Protein AF-A0AAD3MU53-F1 (afdb_monomer)

Structure (mmCIF, N/CA/C/O backbone):
data_AF-A0AAD3MU53-F1
#
_entry.id   AF-A0AAD3MU53-F1
#
loop_
_atom_site.group_PDB
_atom_site.id
_atom_site.type_symbol
_atom_site.label_atom_id
_atom_site.label_alt_id
_atom_site.label_comp_id
_atom_site.label_asym_id
_atom_site.label_entity_id
_atom_site.label_seq_id
_atom_site.pdbx_PDB_ins_code
_atom_site.Cartn_x
_atom_site.Cartn_y
_atom_site.Cartn_z
_atom_site.occupancy
_atom_site.B_iso_or_equiv
_atom_site.auth_seq_id
_atom_site.auth_comp_id
_atom_site.auth_asym_id
_atom_site.auth_atom_id
_atom_site.pdbx_PDB_model_num
ATOM 1 N N . MET A 1 1 ? -2.033 -19.746 -56.050 1.00 66.75 1 MET A N 1
ATOM 2 C CA . MET A 1 1 ? -1.980 -20.589 -54.837 1.00 66.75 1 MET A CA 1
ATOM 3 C C . MET A 1 1 ? -0.846 -20.120 -53.927 1.00 66.75 1 MET A C 1
ATOM 5 O O . MET A 1 1 ? -1.061 -19.935 -52.740 1.00 66.75 1 MET A O 1
ATOM 9 N N . ASP A 1 2 ? 0.316 -19.811 -54.501 1.00 76.50 2 ASP A N 1
ATOM 10 C CA . ASP A 1 2 ? 1.561 -19.507 -53.780 1.00 76.50 2 ASP A CA 1
ATOM 11 C C . ASP A 1 2 ? 1.562 -18.155 -53.054 1.00 76.50 2 ASP A C 1
ATOM 13 O O . ASP A 1 2 ? 2.028 -18.061 -51.924 1.00 76.50 2 ASP A O 1
ATOM 17 N N . LEU A 1 3 ? 0.964 -17.111 -53.643 1.00 72.00 3 LEU A N 1
ATOM 18 C CA . LEU A 1 3 ? 0.939 -15.770 -53.040 1.00 72.00 3 LEU A CA 1
ATOM 19 C C . LEU A 1 3 ? 0.120 -15.719 -51.735 1.00 72.00 3 LEU A C 1
ATOM 21 O O . LEU A 1 3 ? 0.508 -15.059 -50.777 1.00 72.00 3 LEU A O 1
ATOM 25 N N . LEU A 1 4 ? -0.990 -16.462 -51.683 1.00 71.69 4 LEU A N 1
ATOM 26 C CA . LEU A 1 4 ? -1.831 -16.593 -50.486 1.00 71.69 4 LEU A CA 1
ATOM 27 C C . LEU A 1 4 ? -1.113 -17.367 -49.376 1.00 71.69 4 LEU A C 1
ATOM 29 O O . LEU A 1 4 ? -1.250 -17.038 -48.200 1.00 71.69 4 LEU A O 1
ATOM 33 N N . TRP A 1 5 ? -0.316 -18.365 -49.757 1.00 73.25 5 TRP A N 1
ATOM 34 C CA . TRP A 1 5 ? 0.468 -19.163 -48.824 1.00 73.25 5 TRP A CA 1
ATOM 35 C C . TRP A 1 5 ? 1.605 -18.338 -48.206 1.00 73.25 5 TRP A C 1
ATOM 37 O O . TRP A 1 5 ? 1.772 -18.333 -46.990 1.00 73.25 5 TRP A O 1
ATOM 47 N N . VAL A 1 6 ? 2.307 -17.541 -49.019 1.00 77.50 6 VAL A N 1
ATOM 48 C CA . VAL A 1 6 ? 3.355 -16.614 -48.555 1.00 77.50 6 VAL A CA 1
ATOM 49 C C . VAL A 1 6 ? 2.789 -15.550 -47.609 1.00 77.50 6 VAL A C 1
ATOM 51 O O . VAL A 1 6 ? 3.376 -15.293 -46.559 1.00 77.50 6 VAL A O 1
ATOM 54 N N . LEU A 1 7 ? 1.628 -14.970 -47.931 1.00 73.00 7 LEU A N 1
ATOM 55 C CA . LEU A 1 7 ? 0.955 -13.996 -47.063 1.00 73.00 7 LEU A CA 1
ATOM 56 C C . LEU A 1 7 ? 0.533 -14.619 -45.724 1.00 73.00 7 LEU A C 1
ATOM 58 O O . LEU A 1 7 ? 0.729 -14.010 -44.674 1.00 73.00 7 LEU A O 1
ATOM 62 N N . SER A 1 8 ? 0.014 -15.851 -45.746 1.00 72.50 8 SER A N 1
ATOM 63 C CA . SER A 1 8 ? -0.363 -16.581 -44.531 1.00 72.50 8 SER A CA 1
ATOM 64 C C . SER A 1 8 ? 0.845 -16.885 -43.641 1.00 72.50 8 SER A C 1
ATOM 66 O O . SER A 1 8 ? 0.775 -16.694 -42.429 1.00 72.50 8 SER A O 1
ATOM 68 N N . VAL A 1 9 ? 1.959 -17.338 -44.224 1.00 75.06 9 VAL A N 1
ATOM 69 C CA . VAL A 1 9 ? 3.195 -17.636 -43.481 1.00 75.06 9 VAL A CA 1
ATOM 70 C C . VAL A 1 9 ? 3.800 -16.354 -42.902 1.00 75.06 9 VAL A C 1
ATOM 72 O O . VAL A 1 9 ? 4.197 -16.338 -41.740 1.00 75.06 9 VAL A O 1
ATOM 75 N N . SER A 1 10 ? 3.790 -15.254 -43.662 1.00 72.44 10 SER A N 1
ATOM 76 C CA . SER A 1 10 ? 4.274 -13.949 -43.199 1.00 72.44 10 SER A CA 1
ATOM 77 C C . SER A 1 10 ? 3.490 -13.433 -41.987 1.00 72.44 10 SER A C 1
ATOM 79 O O . SER A 1 10 ? 4.099 -13.018 -41.000 1.00 72.44 10 SER A O 1
ATOM 81 N N . MET A 1 11 ? 2.157 -13.526 -42.002 1.00 66.69 11 MET A N 1
ATOM 82 C CA . MET A 1 11 ? 1.327 -13.089 -40.873 1.00 66.69 11 MET A CA 1
ATOM 83 C C . MET A 1 11 ? 1.555 -13.940 -39.616 1.00 66.69 11 MET A C 1
ATOM 85 O O . MET A 1 11 ? 1.654 -13.388 -38.522 1.00 66.69 11 MET A O 1
ATOM 89 N N . LEU A 1 12 ? 1.735 -15.260 -39.758 1.00 65.00 12 LEU A N 1
ATOM 90 C CA . LEU A 1 12 ? 2.087 -16.124 -38.624 1.00 65.00 12 LEU A CA 1
ATOM 91 C C . LEU A 1 12 ? 3.453 -15.769 -38.018 1.00 65.00 12 LEU A C 1
ATOM 93 O O . LEU A 1 12 ? 3.593 -15.774 -36.796 1.00 65.00 12 LEU A O 1
ATOM 97 N N . THR A 1 13 ? 4.452 -15.430 -38.840 1.00 63.81 13 THR A N 1
ATOM 98 C CA . THR A 1 13 ? 5.784 -15.059 -38.328 1.00 63.81 13 THR A CA 1
ATOM 99 C C . THR A 1 13 ? 5.783 -13.7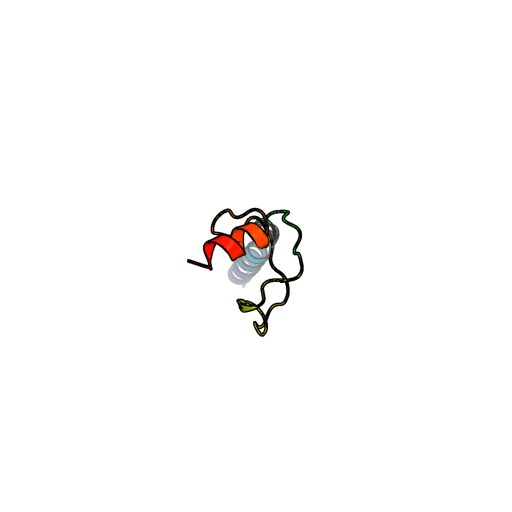49 -37.537 1.00 63.81 13 THR A C 1
ATOM 101 O O . THR A 1 13 ? 6.528 -13.627 -36.568 1.00 63.81 13 THR A O 1
ATOM 104 N N . VAL A 1 14 ? 4.902 -12.802 -37.879 1.00 62.19 14 VAL A N 1
ATOM 105 C CA . VAL A 1 14 ? 4.747 -11.535 -37.144 1.00 62.19 14 VAL A CA 1
ATOM 106 C C . VAL A 1 14 ? 4.127 -11.757 -35.760 1.00 62.19 14 VAL A C 1
ATOM 108 O O . VAL A 1 14 ? 4.551 -11.121 -34.798 1.00 62.19 14 VAL A O 1
ATOM 111 N N . CYS A 1 15 ? 3.179 -12.691 -35.618 1.00 62.72 15 CYS A N 1
ATOM 112 C CA . CYS A 1 15 ? 2.540 -12.980 -34.328 1.00 62.72 15 CYS A CA 1
ATOM 113 C C . CYS A 1 15 ? 3.486 -13.625 -33.299 1.00 62.72 15 CYS A C 1
ATOM 115 O O . CYS A 1 15 ? 3.311 -13.413 -32.102 1.00 62.72 15 CYS A O 1
ATOM 117 N N . VAL A 1 16 ? 4.482 -14.398 -33.745 1.00 61.97 16 VAL A N 1
ATOM 118 C CA . VAL A 1 16 ? 5.445 -15.092 -32.862 1.00 61.97 16 VAL A CA 1
ATOM 119 C C . VAL A 1 16 ? 6.623 -14.189 -32.471 1.00 61.97 16 VAL A C 1
ATOM 121 O O . VAL A 1 16 ? 7.265 -14.414 -31.450 1.00 61.97 16 VAL A O 1
ATOM 124 N N . ALA A 1 17 ? 6.893 -13.139 -33.252 1.00 59.91 17 ALA A N 1
ATOM 125 C CA . ALA A 1 17 ? 7.992 -12.203 -33.020 1.00 59.91 17 ALA A CA 1
ATOM 126 C C . ALA A 1 17 ? 7.673 -11.095 -32.001 1.00 59.91 17 ALA A C 1
ATOM 128 O O . ALA A 1 17 ? 8.509 -10.219 -31.797 1.00 59.91 17 ALA A O 1
ATOM 129 N N . ILE A 1 18 ? 6.497 -11.107 -31.363 1.00 61.44 18 ILE A N 1
ATOM 130 C CA . ILE A 1 18 ? 6.245 -10.253 -30.199 1.00 61.44 18 ILE A CA 1
ATOM 131 C C . ILE A 1 18 ? 6.892 -10.954 -28.996 1.00 61.44 18 ILE A C 1
ATOM 133 O O . ILE A 1 18 ? 6.334 -11.949 -28.525 1.00 61.44 18 ILE A O 1
ATOM 137 N N . PRO A 1 19 ? 8.054 -10.498 -28.482 1.00 60.56 19 PRO A N 1
ATOM 138 C CA . PRO A 1 19 ? 8.565 -11.019 -27.228 1.00 60.56 19 PRO A CA 1
ATOM 139 C C . PRO A 1 19 ? 7.541 -10.688 -26.142 1.00 60.56 19 PRO A C 1
ATOM 141 O O . PRO A 1 19 ? 7.358 -9.531 -25.763 1.00 60.56 19 PRO A O 1
ATOM 144 N N . MET A 1 20 ? 6.872 -11.718 -25.632 1.00 59.19 20 MET A N 1
ATOM 145 C CA . MET A 1 20 ? 6.011 -11.662 -24.447 1.00 59.19 20 MET A CA 1
ATOM 146 C C . MET A 1 20 ? 6.855 -11.483 -23.171 1.00 59.19 20 MET A C 1
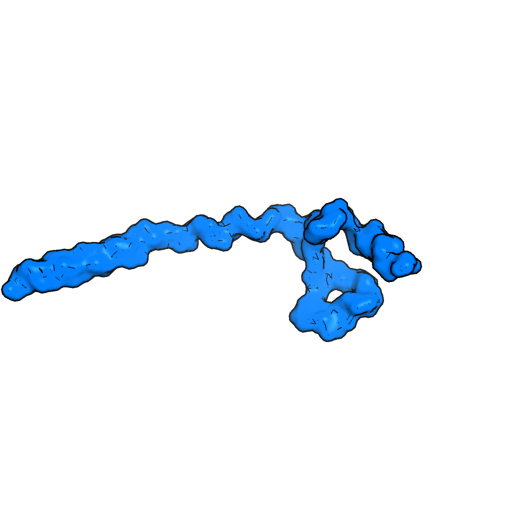ATOM 148 O O . MET A 1 20 ? 6.618 -12.152 -22.174 1.00 59.19 20 MET A O 1
ATOM 152 N N . ASP A 1 21 ? 7.872 -10.621 -23.211 1.00 57.44 21 ASP A N 1
ATOM 153 C CA . ASP A 1 21 ? 8.849 -10.444 -22.130 1.00 57.44 21 ASP A CA 1
ATOM 154 C C . ASP A 1 21 ? 8.870 -9.011 -21.569 1.00 57.44 21 ASP A C 1
ATOM 156 O O . ASP A 1 21 ? 9.510 -8.737 -20.563 1.00 57.44 21 ASP A O 1
ATOM 160 N N . ALA A 1 22 ? 8.114 -8.073 -22.150 1.00 56.66 22 ALA A N 1
ATOM 161 C CA . ALA A 1 22 ? 8.160 -6.667 -21.729 1.00 56.66 22 ALA A CA 1
ATOM 162 C C . ALA A 1 22 ? 7.001 -6.207 -20.820 1.00 56.66 22 ALA A C 1
ATOM 164 O O . ALA A 1 22 ? 6.961 -5.038 -20.445 1.00 56.66 22 ALA A O 1
ATOM 165 N N . ALA A 1 23 ? 6.062 -7.084 -20.441 1.00 53.38 23 ALA A N 1
ATOM 166 C CA . ALA A 1 23 ? 4.958 -6.718 -19.537 1.00 53.38 23 ALA A CA 1
ATOM 167 C C . ALA A 1 23 ? 5.148 -7.190 -18.082 1.00 53.38 23 ALA A C 1
ATOM 169 O O . ALA A 1 23 ? 4.429 -6.735 -17.199 1.00 53.38 23 ALA A O 1
ATOM 170 N N . ALA A 1 24 ? 6.131 -8.052 -17.798 1.00 55.66 24 ALA A N 1
ATOM 171 C CA . ALA A 1 24 ? 6.409 -8.526 -16.436 1.00 55.66 24 ALA A CA 1
ATOM 172 C C . ALA A 1 24 ? 7.351 -7.595 -15.637 1.00 55.66 24 ALA A C 1
ATOM 174 O O . ALA A 1 24 ?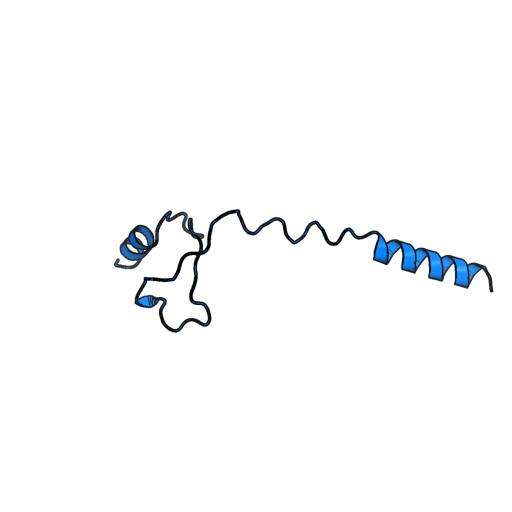 7.728 -7.909 -14.512 1.00 55.66 24 ALA A O 1
ATOM 175 N N . GLY A 1 25 ? 7.745 -6.454 -16.215 1.00 59.78 25 GLY A N 1
ATOM 176 C CA . GLY A 1 25 ? 8.811 -5.584 -15.709 1.00 59.78 25 GLY A CA 1
ATOM 177 C C . GLY A 1 25 ? 8.374 -4.312 -14.974 1.00 59.78 25 GLY A C 1
ATOM 178 O O . GLY A 1 25 ? 9.136 -3.350 -14.968 1.00 59.78 25 GLY A O 1
ATOM 179 N N . SER A 1 26 ? 7.173 -4.235 -14.388 1.00 53.47 26 SER A N 1
ATOM 180 C CA . SER A 1 26 ? 6.788 -3.032 -13.621 1.00 53.47 26 SER A CA 1
ATOM 181 C C . SER A 1 26 ? 5.868 -3.286 -12.426 1.00 53.47 26 SER A C 1
ATOM 183 O O . SER A 1 26 ? 5.056 -2.444 -12.053 1.00 53.47 26 SER A O 1
ATOM 185 N N . HIS A 1 27 ? 6.030 -4.424 -11.759 1.00 55.12 27 HIS A N 1
ATOM 186 C CA . HIS A 1 27 ? 5.862 -4.394 -10.313 1.00 55.12 27 HIS A CA 1
ATOM 187 C C . HIS A 1 27 ? 7.267 -4.212 -9.770 1.00 55.12 27 HIS A C 1
ATOM 189 O O . HIS A 1 27 ? 8.127 -5.078 -9.915 1.00 55.12 27 HIS A O 1
ATOM 195 N N . SER A 1 28 ? 7.531 -3.006 -9.282 1.00 57.38 28 SER A N 1
ATOM 196 C CA . SER A 1 28 ? 8.711 -2.685 -8.498 1.00 57.38 28 SER A CA 1
ATOM 197 C C . SER A 1 28 ? 9.048 -3.837 -7.547 1.00 57.38 28 SER A C 1
ATOM 199 O O . SER A 1 28 ? 8.152 -4.497 -7.028 1.00 57.38 28 SER A O 1
ATOM 201 N N . LEU A 1 29 ? 10.341 -4.083 -7.327 1.00 59.25 29 LEU A N 1
ATOM 202 C CA . LEU A 1 29 ? 10.898 -5.095 -6.413 1.00 59.25 29 LEU A CA 1
ATOM 203 C C . LEU A 1 29 ? 10.550 -4.830 -4.927 1.00 59.25 29 LEU A C 1
ATOM 205 O O . LEU A 1 29 ? 11.375 -5.018 -4.037 1.00 59.25 29 LEU A O 1
ATOM 209 N N . PHE A 1 30 ? 9.350 -4.341 -4.643 1.00 68.44 30 PHE A N 1
ATOM 210 C CA . PHE A 1 30 ? 8.827 -4.120 -3.315 1.00 68.44 30 PHE A CA 1
ATOM 211 C C . PHE A 1 30 ? 8.097 -5.386 -2.881 1.00 68.44 30 PHE A C 1
ATOM 213 O O . PHE A 1 30 ? 7.110 -5.808 -3.482 1.00 68.44 30 PHE A O 1
ATOM 220 N N . THR A 1 31 ? 8.631 -6.024 -1.845 1.00 79.94 31 THR A N 1
ATOM 221 C CA . THR A 1 31 ? 8.027 -7.195 -1.216 1.00 79.94 31 THR A CA 1
ATOM 222 C C . THR A 1 31 ? 6.623 -6.846 -0.724 1.00 79.94 31 THR A C 1
ATOM 224 O O . THR A 1 31 ? 6.437 -5.858 -0.014 1.00 79.94 31 THR A O 1
ATOM 227 N N . CYS A 1 32 ? 5.634 -7.662 -1.085 1.00 90.81 32 CYS A N 1
ATOM 228 C CA . CYS A 1 32 ? 4.304 -7.574 -0.495 1.00 90.81 32 CYS A CA 1
ATOM 229 C C . CYS A 1 32 ? 4.368 -7.974 0.984 1.00 90.81 32 CYS A C 1
ATOM 231 O O . CYS A 1 32 ? 4.848 -9.056 1.319 1.00 90.81 32 CYS A O 1
ATOM 233 N N . GLU A 1 33 ? 3.831 -7.132 1.856 1.00 93.19 33 GLU A N 1
ATOM 234 C CA . GLU A 1 33 ? 3.629 -7.419 3.271 1.00 93.19 33 GLU A CA 1
ATOM 235 C C . GLU A 1 33 ? 2.131 -7.559 3.598 1.00 93.19 33 GLU A C 1
ATOM 237 O O . GLU A 1 33 ? 1.281 -6.991 2.900 1.00 93.19 33 GLU A O 1
ATOM 242 N N . PRO A 1 34 ? 1.762 -8.326 4.640 1.00 95.75 34 PRO A N 1
ATOM 243 C CA . PRO A 1 34 ? 0.374 -8.433 5.080 1.00 95.75 34 PRO A CA 1
ATOM 244 C C . PRO A 1 34 ? -0.208 -7.081 5.509 1.00 95.75 34 PRO A C 1
ATOM 246 O O . PRO A 1 34 ? 0.458 -6.291 6.178 1.00 95.75 34 PRO A O 1
ATOM 249 N N . ILE A 1 35 ? -1.478 -6.834 5.187 1.00 95.69 35 ILE A N 1
ATOM 250 C CA . ILE A 1 35 ? -2.198 -5.636 5.634 1.00 95.69 35 ILE A CA 1
ATOM 251 C C . ILE A 1 35 ? -2.513 -5.748 7.133 1.00 95.69 35 ILE A C 1
ATOM 253 O O . ILE A 1 35 ? -3.278 -6.608 7.568 1.00 95.69 35 ILE A O 1
ATOM 257 N N . THR A 1 36 ? -1.960 -4.830 7.918 1.00 94.38 36 THR A N 1
ATOM 258 C CA . THR A 1 36 ? -2.155 -4.701 9.372 1.00 94.38 36 THR A CA 1
ATOM 259 C C . THR A 1 36 ? -3.170 -3.612 9.737 1.00 94.38 36 THR A C 1
ATOM 261 O O . THR A 1 36 ? -3.709 -3.603 10.845 1.00 94.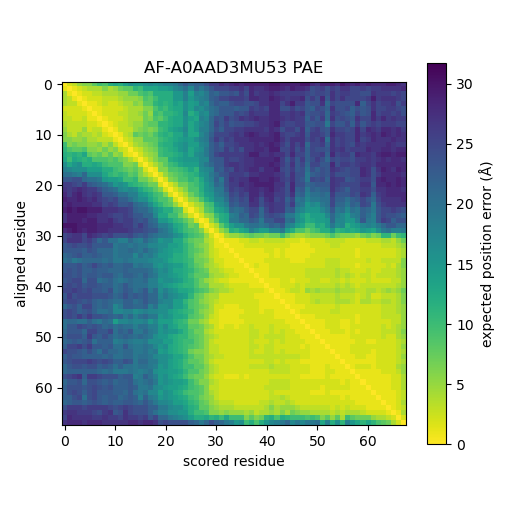38 36 THR A O 1
ATOM 264 N N . LEU A 1 37 ? -3.490 -2.716 8.797 1.00 93.94 37 LEU A N 1
ATOM 265 C CA . LEU A 1 37 ? -4.424 -1.609 9.009 1.00 93.94 37 LEU A CA 1
ATOM 266 C C . LEU A 1 37 ? -5.860 -2.102 9.192 1.00 93.94 37 LEU A C 1
ATOM 268 O O . LEU A 1 37 ? -6.409 -2.792 8.331 1.00 93.94 37 LEU A O 1
ATOM 272 N N . ARG A 1 38 ? -6.502 -1.700 10.298 1.00 92.25 38 ARG A N 1
ATOM 273 C CA . ARG A 1 38 ? -7.879 -2.116 10.632 1.00 92.25 38 ARG A CA 1
ATOM 274 C C . ARG A 1 38 ? -8.913 -1.650 9.605 1.00 92.25 38 ARG A C 1
ATOM 276 O O . ARG A 1 38 ? -9.842 -2.390 9.312 1.00 92.25 38 ARG A O 1
ATOM 283 N N . MET A 1 39 ? -8.739 -0.460 9.036 1.00 91.25 39 MET A N 1
ATOM 284 C CA . MET A 1 39 ? -9.655 0.100 8.031 1.00 91.25 39 MET A CA 1
ATOM 285 C C . MET A 1 39 ? -9.576 -0.587 6.659 1.00 91.25 39 MET A C 1
ATOM 287 O O . MET A 1 39 ? -10.474 -0.424 5.842 1.00 91.25 39 MET A O 1
ATOM 291 N N . CYS A 1 40 ? -8.514 -1.357 6.409 1.00 93.12 40 CYS A N 1
ATOM 292 C CA . CYS A 1 40 ? -8.296 -2.082 5.159 1.00 93.12 40 CYS A CA 1
ATOM 293 C C . CYS A 1 40 ? -8.674 -3.570 5.273 1.00 93.12 40 CYS A C 1
ATOM 295 O O . CYS A 1 40 ? -8.437 -4.343 4.346 1.00 93.12 40 CYS A O 1
ATOM 297 N N . GLN A 1 41 ? -9.247 -3.990 6.406 1.00 94.12 41 GLN A N 1
ATOM 298 C CA . GLN A 1 41 ? -9.724 -5.357 6.603 1.00 94.12 41 GLN A CA 1
ATOM 299 C C . GLN A 1 41 ? -11.009 -5.604 5.800 1.00 94.12 41 GLN A C 1
ATOM 301 O O . GLN A 1 41 ? -11.867 -4.729 5.700 1.00 94.12 41 GLN A O 1
ATOM 306 N N . GLY A 1 42 ? -11.156 -6.809 5.241 1.00 92.81 42 GLY A N 1
ATOM 307 C CA . GLY A 1 42 ? -12.338 -7.198 4.454 1.00 92.81 42 GLY A CA 1
ATOM 308 C C . GLY A 1 42 ? -12.293 -6.812 2.970 1.00 92.81 42 GLY A C 1
ATOM 309 O O . GLY A 1 42 ? -13.268 -7.027 2.254 1.00 92.81 42 GLY A O 1
ATOM 310 N N . LEU A 1 43 ? -11.169 -6.271 2.495 1.00 95.25 43 LEU A N 1
ATOM 311 C CA . LEU A 1 43 ? -10.901 -6.084 1.070 1.00 95.25 43 LEU A CA 1
ATOM 312 C C . LEU A 1 43 ? -10.666 -7.441 0.375 1.00 95.25 43 LEU A C 1
ATOM 314 O O . LEU A 1 43 ? -10.297 -8.416 1.031 1.00 95.25 43 LEU A O 1
ATOM 318 N N . PRO A 1 44 ? -10.824 -7.529 -0.960 1.00 97.50 44 PRO A N 1
ATOM 319 C CA . PRO A 1 44 ? -10.565 -8.763 -1.711 1.00 97.50 44 PRO A CA 1
ATOM 320 C C . PRO A 1 44 ? -9.074 -9.149 -1.774 1.00 97.50 44 PRO A C 1
ATOM 322 O O . PRO A 1 44 ? -8.725 -10.142 -2.409 1.00 97.50 44 PRO A O 1
ATOM 325 N N . TYR A 1 45 ? -8.193 -8.373 -1.138 1.00 94.75 45 TYR A N 1
ATOM 326 C CA . TYR A 1 45 ? -6.755 -8.597 -1.046 1.00 94.75 45 TYR A CA 1
ATOM 327 C C . TYR A 1 45 ? -6.277 -8.427 0.401 1.00 94.75 45 TYR A C 1
ATOM 329 O O . TYR A 1 45 ? -6.840 -7.652 1.171 1.00 94.75 45 TYR A O 1
ATOM 337 N N . ASN A 1 46 ? -5.225 -9.160 0.766 1.00 96.25 46 ASN A N 1
ATOM 338 C CA . ASN A 1 46 ? -4.686 -9.221 2.130 1.00 96.25 46 ASN A CA 1
ATOM 339 C C . ASN A 1 46 ? -3.233 -8.730 2.243 1.00 96.25 46 ASN A C 1
ATOM 341 O O . ASN A 1 46 ? -2.662 -8.756 3.333 1.00 96.25 46 ASN A O 1
ATOM 345 N N . SER A 1 47 ? -2.637 -8.290 1.137 1.00 94.25 47 SER A N 1
ATOM 346 C CA . SER A 1 47 ? -1.252 -7.833 1.075 1.00 94.25 47 SER A CA 1
ATOM 347 C C . SER A 1 47 ? -1.144 -6.487 0.373 1.00 94.25 47 SER A C 1
ATOM 349 O O . SER A 1 47 ? -1.883 -6.217 -0.573 1.00 94.25 47 SER A O 1
ATOM 351 N N . THR A 1 48 ? -0.185 -5.676 0.801 1.00 93.56 48 THR A N 1
ATOM 352 C CA . THR A 1 48 ? 0.179 -4.400 0.181 1.00 93.56 48 THR A CA 1
ATOM 353 C C . THR A 1 48 ? 1.690 -4.332 0.025 1.00 93.56 48 THR A C 1
ATOM 355 O O . THR A 1 48 ? 2.416 -4.964 0.784 1.00 93.56 48 THR A O 1
ATOM 358 N N . PHE A 1 49 ? 2.184 -3.575 -0.946 1.00 92.94 49 PHE A N 1
ATOM 359 C CA . PHE A 1 49 ? 3.604 -3.241 -1.014 1.00 92.94 49 PHE A CA 1
ATOM 360 C C . PHE A 1 49 ? 3.828 -1.834 -0.459 1.00 92.94 49 PHE A C 1
ATOM 362 O O . PHE A 1 49 ? 2.909 -1.008 -0.449 1.00 92.94 49 PHE A O 1
ATOM 369 N N . MET A 1 50 ? 5.057 -1.574 -0.024 1.00 92.25 50 MET A N 1
ATOM 370 C CA . MET A 1 50 ? 5.534 -0.249 0.353 1.00 92.25 50 MET A CA 1
ATOM 371 C C . MET A 1 50 ? 6.824 0.073 -0.424 1.00 92.25 50 MET A C 1
ATOM 373 O O . MET A 1 50 ? 7.617 -0.837 -0.663 1.00 92.25 50 MET A O 1
ATOM 377 N N . PRO A 1 51 ? 7.066 1.334 -0.823 1.00 92.62 51 PRO A N 1
ATOM 378 C CA . PRO A 1 51 ? 6.230 2.498 -0.561 1.00 92.62 51 PRO A CA 1
ATOM 379 C C . PRO A 1 51 ? 4.919 2.477 -1.354 1.00 92.62 51 PRO A C 1
ATOM 381 O O . PRO A 1 51 ? 4.890 2.044 -2.503 1.00 92.62 51 PRO A O 1
ATOM 384 N N . ASN A 1 52 ? 3.827 2.934 -0.739 1.00 91.06 52 ASN A N 1
ATOM 385 C CA . ASN A 1 52 ? 2.533 3.020 -1.421 1.00 91.06 52 ASN A CA 1
ATOM 386 C C . ASN A 1 52 ? 2.496 4.192 -2.429 1.00 91.06 52 ASN A C 1
ATOM 388 O O . ASN A 1 52 ? 3.445 4.963 -2.557 1.00 91.06 52 ASN A O 1
ATOM 392 N N . ILE A 1 53 ? 1.367 4.373 -3.123 1.00 91.44 53 ILE A N 1
ATOM 393 C CA . ILE A 1 53 ? 1.187 5.446 -4.125 1.00 91.44 53 ILE A CA 1
ATOM 394 C C . ILE A 1 53 ? 1.283 6.875 -3.557 1.00 91.44 53 ILE A C 1
ATOM 396 O O . ILE A 1 53 ? 1.439 7.824 -4.319 1.00 91.44 53 ILE A O 1
ATOM 400 N N . LEU A 1 54 ? 1.176 7.031 -2.236 1.00 93.88 54 LEU A N 1
ATOM 401 C CA . LEU A 1 54 ? 1.338 8.298 -1.517 1.00 93.88 54 LEU A CA 1
ATOM 402 C C . LEU A 1 54 ? 2.748 8.448 -0.932 1.00 93.88 54 LEU A C 1
ATOM 404 O O . LEU A 1 54 ? 3.015 9.381 -0.181 1.00 93.88 54 LEU A O 1
ATOM 408 N N . ASN A 1 55 ? 3.659 7.543 -1.293 1.00 91.62 55 ASN A N 1
ATOM 409 C CA . ASN A 1 55 ? 5.057 7.559 -0.894 1.00 91.62 55 ASN A CA 1
ATOM 410 C C . ASN A 1 55 ? 5.288 7.344 0.619 1.00 91.62 55 ASN A C 1
ATOM 412 O O . ASN A 1 55 ? 6.333 7.733 1.144 1.00 91.62 55 ASN A O 1
ATOM 416 N N . HIS A 1 56 ? 4.341 6.705 1.317 1.00 93.88 56 HIS A N 1
ATOM 417 C CA . HIS A 1 56 ? 4.541 6.215 2.685 1.00 93.88 56 HIS A CA 1
ATOM 418 C C . HIS A 1 56 ? 5.345 4.912 2.644 1.00 93.88 56 HIS A C 1
ATOM 420 O O . HIS A 1 56 ? 4.984 4.007 1.896 1.00 93.88 56 HIS A O 1
ATOM 426 N N . TYR A 1 57 ? 6.419 4.816 3.433 1.00 92.12 57 TYR A N 1
ATOM 427 C CA . TYR A 1 57 ? 7.358 3.683 3.410 1.00 92.12 57 TYR A CA 1
ATOM 428 C C . TYR A 1 57 ? 6.946 2.498 4.290 1.00 92.12 57 TYR A C 1
ATOM 430 O O . TYR A 1 57 ? 7.524 1.421 4.169 1.00 92.12 57 TYR A O 1
ATOM 438 N N . ASP A 1 58 ? 5.960 2.685 5.159 1.00 93.19 58 ASP A N 1
ATOM 439 C CA . ASP A 1 58 ? 5.452 1.672 6.072 1.00 93.19 58 ASP A CA 1
ATOM 440 C C . ASP A 1 58 ? 3.964 1.922 6.363 1.00 93.19 58 ASP A C 1
ATOM 442 O O . ASP A 1 58 ? 3.436 3.029 6.182 1.00 93.19 58 ASP A O 1
ATOM 446 N N . GLN A 1 59 ? 3.267 0.878 6.811 1.00 94.88 59 GLN A N 1
ATOM 447 C CA . GLN A 1 59 ? 1.836 0.958 7.101 1.00 94.88 59 GLN A CA 1
ATOM 448 C C . GLN A 1 59 ? 1.511 1.893 8.268 1.00 94.88 59 GLN A C 1
ATOM 450 O O . GLN A 1 59 ? 0.432 2.478 8.269 1.00 94.88 59 GLN A O 1
ATOM 455 N N . GLN A 1 60 ? 2.413 2.092 9.231 1.00 93.31 60 GLN A N 1
ATOM 456 C CA . GLN A 1 60 ? 2.150 2.934 10.398 1.00 93.31 60 GLN A CA 1
ATOM 457 C C . GLN A 1 60 ? 2.167 4.423 10.030 1.00 93.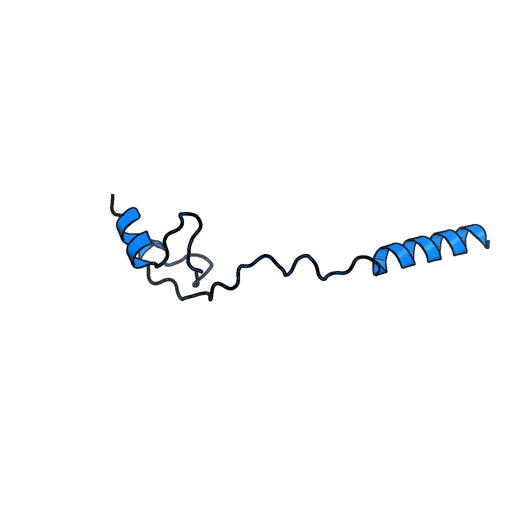31 60 GLN A C 1
ATOM 459 O O . GLN A 1 60 ? 1.270 5.166 10.427 1.00 93.31 60 GLN A O 1
ATOM 464 N N . THR A 1 61 ? 3.116 4.840 9.192 1.00 94.38 61 THR A N 1
ATOM 465 C CA . THR A 1 61 ? 3.141 6.174 8.578 1.00 94.38 61 THR A CA 1
ATOM 466 C C . THR A 1 61 ? 1.886 6.410 7.739 1.00 94.38 61 THR A C 1
ATOM 468 O O . THR A 1 61 ? 1.278 7.478 7.814 1.00 94.38 61 THR A O 1
ATOM 471 N N . ALA A 1 62 ? 1.449 5.399 6.979 1.00 94.25 62 ALA A N 1
ATOM 472 C CA . ALA A 1 62 ? 0.205 5.488 6.225 1.00 94.25 62 ALA A CA 1
ATOM 473 C C . ALA A 1 62 ? -1.032 5.610 7.130 1.00 94.25 62 ALA A C 1
ATOM 475 O O . ALA A 1 62 ? -1.912 6.403 6.814 1.00 94.25 62 ALA A O 1
ATOM 476 N N . ALA A 1 63 ? -1.086 4.882 8.250 1.00 93.44 63 ALA A N 1
ATOM 477 C CA . ALA A 1 63 ? -2.180 4.957 9.218 1.00 93.44 63 ALA A CA 1
ATOM 478 C C . ALA A 1 63 ? -2.318 6.359 9.816 1.00 93.44 63 ALA A C 1
ATOM 480 O O . ALA A 1 63 ? -3.407 6.922 9.802 1.00 93.44 63 ALA A O 1
ATOM 481 N N . LEU A 1 64 ? -1.202 6.946 10.263 1.00 93.12 64 LEU A N 1
ATOM 482 C CA . LEU A 1 64 ? -1.180 8.281 10.862 1.00 93.12 64 LEU A CA 1
ATOM 483 C C . LEU A 1 64 ? -1.742 9.347 9.909 1.00 93.12 64 LEU A C 1
ATOM 485 O O . LEU A 1 64 ? -2.448 10.256 10.335 1.00 93.12 64 LEU A O 1
ATOM 489 N N . ALA A 1 65 ? -1.471 9.217 8.609 1.00 90.62 65 ALA A N 1
ATOM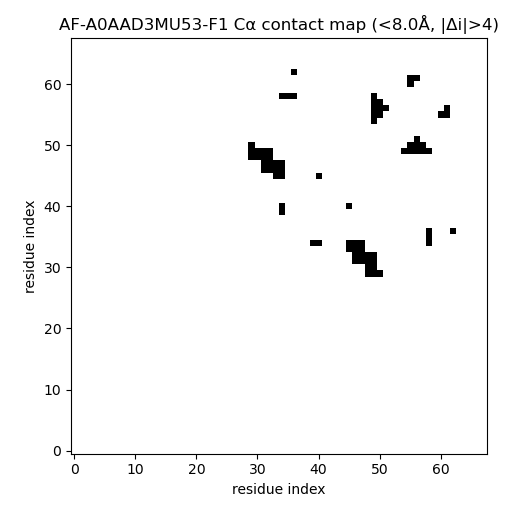 490 C CA . ALA A 1 65 ? -1.997 10.126 7.594 1.00 90.62 65 ALA A CA 1
ATOM 491 C C . ALA A 1 65 ? -3.517 9.985 7.360 1.00 90.62 65 ALA A C 1
ATOM 493 O O . ALA A 1 65 ? -4.119 10.870 6.759 1.00 90.62 65 ALA A O 1
ATOM 494 N N . MET A 1 66 ? -4.137 8.887 7.806 1.00 86.1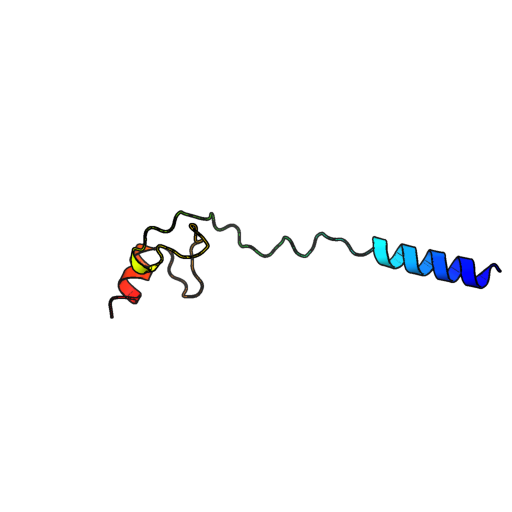9 66 MET A N 1
ATOM 495 C CA . MET A 1 66 ? -5.576 8.621 7.672 1.00 86.19 66 MET A CA 1
ATOM 496 C C . MET A 1 66 ? -6.378 8.968 8.937 1.00 86.19 66 MET A C 1
ATOM 498 O O . MET A 1 66 ? -7.604 8.902 8.908 1.00 86.19 66 MET A O 1
ATOM 502 N N . GLU A 1 67 ? -5.710 9.295 10.045 1.00 78.12 67 GLU A N 1
ATOM 503 C CA . GLU A 1 67 ? -6.322 9.619 11.345 1.00 78.12 67 GLU A CA 1
ATOM 504 C C . GLU A 1 67 ? -6.707 11.109 11.488 1.00 78.12 67 GLU A C 1
ATOM 506 O O . GLU A 1 67 ? -7.027 11.555 12.592 1.00 78.12 67 GLU A O 1
ATOM 511 N N . VAL A 1 68 ? -6.681 11.872 10.388 1.00 60.31 68 VAL A N 1
ATOM 512 C CA . VAL A 1 68 ? -6.929 13.327 10.340 1.00 60.31 68 VAL A CA 1
ATOM 513 C C . VAL A 1 68 ? -8.314 13.654 9.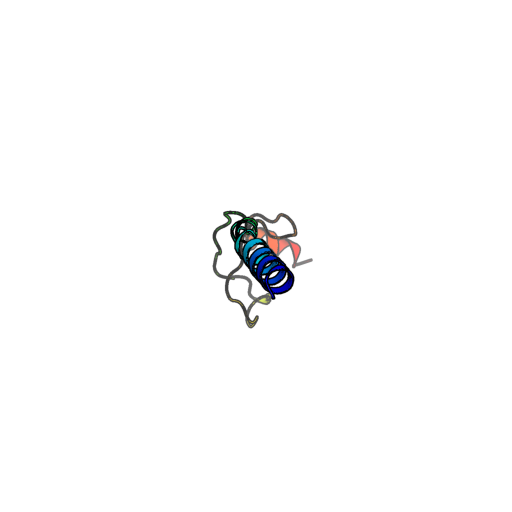793 1.00 60.31 68 VAL A C 1
ATOM 515 O O . VAL A 1 68 ? -8.698 13.057 8.762 1.00 60.31 68 VAL A O 1
#

pLDDT: mean 79.61, std 15.12, range [53.38, 97.5]

Organism: Lates japonicus (NCBI:txid270547)

InterPro domains:
  IPR015526 Frizzled/secreted frizzled-related protein [PTHR11309] (11-67)
  IPR020067 Frizzled domain [PS50038] (27-68)
  IPR036790 Frizzled cysteine-rich domain superfamily [G3DSA:1.10.2000.10] (20-68)
  IPR036790 Frizzled cysteine-rich domain superfamily [SSF63501] (31-67)

Foldseek 3Di:
DVVVVVVVVVVVVVVVPPPPPPPVPPPPPFDWDFDPDPVCPPPPDGTDGPPDPVRNGDVVSVVVVVVD

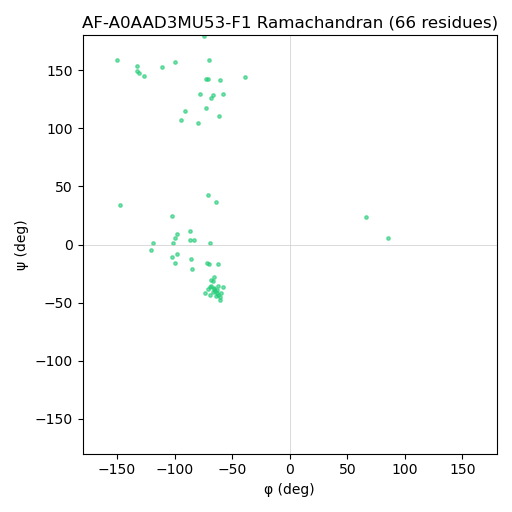Secondary structure (DSSP, 8-state):
-HHHHHHHHHHHHHHHTS-TTSSSS-S-S--EEE---GGGTTSS--EEESS-TT--SSHHHHHHTT--

Mean predicted aligned error: 13.65 Å

Solvent-accessible surface area (backbone atoms only — not comparable to full-atom values): 4508 Å² total; per-residue (Å²): 116,65,69,63,50,53,52,52,53,51,55,53,54,59,69,68,67,58,74,92,69,76,80,80,77,74,74,68,97,44,68,70,40,74,66,80,55,77,91,61,61,93,50,102,59,63,63,43,50,47,59,38,100,84,67,34,72,45,70,66,62,46,48,62,72,66,75,114

Nearest PDB structures (foldseek):
  5un5-assembly1_B  TM=9.113E-01  e=1.996E-02  Homo sapiens
  6ahy-assembly1_A  TM=8.938E-01  e=1.996E-02  Mus musculus
  1ijy-assembly1_A  TM=8.990E-01  e=3.339E-02  Mus musculus
  6tfm-assembly3_B  TM=9.203E-01  e=3.594E-02  Mus musculus
  5urv-assembly1_B  TM=9.165E-01  e=5.191E-02  Homo sapiens

Radius of gyration: 23.23 Å; Cα contacts (8 Å, |Δi|>4): 38; chains: 1; bounding box: 23×34×66 Å

Sequence (68 aa):
MDLLWVLSVSMLTVCVAIPMDAAAGSHSLFTCEPITLRMCQGLPYNSTFMPNILNHYDQQTAALAMEV